Protein AF-A0A935S5S4-F1 (afdb_monomer_lite)

Radius of gyration: 23.97 Å; chains: 1; bounding box: 56×37×65 Å

pLDDT: mean 93.26, std 10.53, range [34.59, 98.69]

Secondary structure (DSSP, 8-state):
--S---HHHHHHHHHHHHHHHHHHTS--EEEE-HHHHTSTTHHHHHHHHHHHHHHTT-TTSTT-EEEE-SS----TTHHHHHHHHTTTTT-S------HHHHHHHHTSGGGG--BGGGTS---TT-TTTTSBHHHHHHHHHHTTSS--SS-SSS-HHHHHHHHHHTT----------

Foldseek 3Di:
DPPPDDPVVVVVVLVVQLVCLVVVVQLAEDEDEDVLPVDPVSVVVQCVRQVSSVVSVNPPDDNGYYHYDYDPPDDPPCPVVVCVVQVCVPDPDGADADPPVQCCVVVVVLVVFAFQLVPDVDDPPPPNRRDRPVVVVVVCCVVVNHPDPPPDPDDPVVVVVVCVVVVHDDPDVPDDD

Structure (mmCIF, N/CA/C/O backbone):
data_AF-A0A935S5S4-F1
#
_entry.id   AF-A0A935S5S4-F1
#
loop_
_atom_site.group_PDB
_atom_site.id
_atom_site.type_symbol
_atom_site.label_atom_id
_atom_site.label_alt_id
_atom_site.label_comp_id
_atom_site.label_asym_id
_atom_site.label_entity_id
_atom_site.label_seq_id
_atom_site.pdbx_PDB_ins_code
_atom_site.Cartn_x
_atom_site.Cartn_y
_atom_site.Cartn_z
_atom_site.occupancy
_atom_site.B_iso_or_equiv
_atom_site.auth_seq_id
_atom_site.auth_comp_id
_atom_site.auth_asym_id
_atom_site.auth_atom_id
_atom_site.pdbx_PDB_model_num
ATOM 1 N N . MET A 1 1 ? -24.288 -13.788 12.062 1.00 56.81 1 MET A N 1
ATOM 2 C CA . MET A 1 1 ? -23.332 -12.998 12.872 1.00 56.81 1 MET A CA 1
ATOM 3 C C . MET A 1 1 ? -21.941 -13.291 12.316 1.00 56.81 1 MET A C 1
ATOM 5 O O . MET A 1 1 ? -21.628 -14.465 12.207 1.00 56.81 1 MET A O 1
ATOM 9 N N . PHE A 1 2 ? -21.173 -12.294 11.858 1.00 88.06 2 PHE A N 1
ATOM 10 C CA . PHE A 1 2 ? -19.954 -12.537 11.056 1.00 88.06 2 PHE A CA 1
ATOM 11 C C . PHE A 1 2 ? -18.688 -12.831 11.880 1.00 88.06 2 PHE A C 1
ATOM 13 O O . PHE A 1 2 ? -17.836 -13.576 11.418 1.00 88.06 2 PHE A O 1
ATOM 20 N N . THR A 1 3 ? -18.558 -12.262 13.083 1.00 93.81 3 THR A N 1
ATOM 21 C CA . THR A 1 3 ? -17.325 -12.329 13.898 1.00 93.81 3 THR A CA 1
ATOM 22 C C . THR A 1 3 ? -17.408 -13.283 15.092 1.00 93.81 3 THR A C 1
ATOM 24 O O . THR A 1 3 ? -16.404 -13.512 15.753 1.00 93.81 3 THR A O 1
ATOM 27 N N . GLY A 1 4 ? -18.600 -13.792 15.422 1.00 96.00 4 GLY A N 1
ATOM 28 C CA . GLY A 1 4 ? -18.842 -14.595 16.629 1.00 96.00 4 GLY A CA 1
ATOM 29 C C . GLY A 1 4 ? -18.873 -13.808 17.951 1.00 96.00 4 GLY A C 1
ATOM 30 O O . GLY A 1 4 ? -19.185 -14.390 18.984 1.00 96.00 4 GLY A O 1
ATOM 31 N N . VAL A 1 5 ? -18.601 -12.496 17.940 1.00 96.56 5 VAL A N 1
ATOM 32 C CA . VAL A 1 5 ? -18.666 -11.641 19.139 1.00 96.56 5 VAL A CA 1
ATOM 33 C C . VAL A 1 5 ? -20.125 -11.357 19.511 1.00 96.56 5 VAL A C 1
ATOM 35 O O . VAL A 1 5 ? -20.917 -10.951 18.658 1.00 96.56 5 VAL A O 1
ATOM 38 N N . GLY A 1 6 ? -20.470 -11.538 20.789 1.00 97.31 6 GLY A N 1
ATOM 39 C CA . GLY A 1 6 ? -21.818 -11.312 21.311 1.00 97.31 6 GLY A CA 1
ATOM 40 C C . GLY A 1 6 ? -22.315 -9.878 21.095 1.00 97.31 6 GLY A C 1
ATOM 41 O O . GLY A 1 6 ? -21.562 -8.911 21.226 1.00 97.31 6 GLY A O 1
ATOM 42 N N . ARG A 1 7 ? -23.610 -9.735 20.782 1.00 96.94 7 ARG A N 1
ATOM 43 C CA . ARG A 1 7 ? -24.249 -8.434 20.509 1.00 96.94 7 ARG A CA 1
ATOM 44 C C . ARG A 1 7 ? -24.038 -7.435 21.647 1.00 96.94 7 ARG A C 1
ATOM 46 O O . ARG A 1 7 ? -23.718 -6.280 21.379 1.00 96.94 7 ARG A O 1
ATOM 53 N N . ASP A 1 8 ? -24.219 -7.879 22.886 1.00 97.94 8 ASP A N 1
ATOM 54 C CA . ASP A 1 8 ? -24.151 -7.001 24.054 1.00 97.94 8 ASP A CA 1
ATOM 55 C C . ASP A 1 8 ? -22.735 -6.456 24.257 1.00 97.94 8 ASP A C 1
ATOM 57 O O . ASP A 1 8 ? -22.576 -5.263 24.499 1.00 97.94 8 ASP A O 1
ATOM 61 N N . THR A 1 9 ? -21.708 -7.276 24.010 1.00 97.94 9 THR A N 1
ATOM 62 C CA . THR A 1 9 ? -20.299 -6.853 24.023 1.00 97.94 9 THR A CA 1
ATOM 63 C C . THR A 1 9 ? -20.020 -5.770 22.981 1.00 97.94 9 THR A C 1
ATOM 65 O O . THR A 1 9 ? -19.385 -4.764 23.290 1.00 97.94 9 THR A O 1
ATOM 68 N N . VAL A 1 10 ? -20.516 -5.936 21.748 1.00 96.75 10 VAL A N 1
ATOM 69 C CA . VAL A 1 10 ? -20.326 -4.936 20.681 1.00 96.75 10 VAL A CA 1
ATOM 70 C C . VAL A 1 10 ? -21.007 -3.614 21.040 1.00 96.75 10 VAL A C 1
ATOM 72 O O . VAL A 1 10 ? -20.418 -2.549 20.863 1.00 96.75 10 VAL A O 1
ATOM 75 N N . LEU A 1 11 ? -22.239 -3.670 21.556 1.00 97.94 11 LEU A N 1
ATOM 76 C CA . LEU A 1 11 ? -22.989 -2.476 21.952 1.00 97.94 11 LEU A CA 1
ATOM 77 C C . LEU A 1 11 ? -22.352 -1.759 23.142 1.00 97.94 11 LEU A C 1
ATOM 79 O O . LEU A 1 11 ? -22.315 -0.529 23.152 1.00 97.94 11 LEU A O 1
ATOM 83 N N . GLN A 1 12 ? -21.862 -2.511 24.126 1.00 98.50 12 GLN A N 1
ATOM 84 C CA . GLN A 1 12 ? -21.149 -1.959 25.269 1.00 98.50 12 GLN A CA 1
ATOM 85 C C . GLN A 1 12 ? -19.895 -1.210 24.808 1.00 98.50 12 GLN A C 1
ATOM 87 O O . GLN A 1 12 ? -19.785 -0.013 25.066 1.00 98.50 12 GLN A O 1
ATOM 92 N N . LEU A 1 13 ? -19.020 -1.870 24.040 1.00 98.00 13 LEU A N 1
ATOM 93 C CA . LEU A 1 13 ? -17.780 -1.265 23.548 1.00 98.00 13 LEU A CA 1
ATOM 94 C C . LEU A 1 13 ? -18.050 -0.003 22.717 1.00 98.00 13 LEU A C 1
ATOM 96 O O . LEU A 1 13 ? -17.368 1.004 22.881 1.00 98.00 13 LEU A O 1
ATOM 100 N N . ALA A 1 14 ? -19.057 -0.034 21.839 1.00 98.06 14 ALA A N 1
ATOM 101 C CA . ALA A 1 14 ? -19.408 1.119 21.013 1.00 98.06 14 ALA A CA 1
ATOM 102 C C . ALA A 1 14 ? -19.864 2.328 21.851 1.00 98.06 14 ALA A C 1
ATOM 104 O O . ALA A 1 14 ? -19.501 3.463 21.539 1.00 98.06 14 ALA A O 1
ATOM 105 N N . ARG A 1 15 ? -20.636 2.097 22.921 1.00 98.44 15 ARG A N 1
ATOM 106 C CA . ARG A 1 15 ? -21.084 3.158 23.837 1.00 98.44 15 ARG A CA 1
ATOM 107 C C . ARG A 1 15 ? -19.931 3.709 24.663 1.00 98.44 15 ARG A C 1
ATOM 109 O O . ARG A 1 15 ? -19.768 4.920 24.721 1.00 98.44 15 ARG A O 1
ATOM 116 N N . GLU A 1 16 ? -19.117 2.836 25.248 1.00 98.62 16 GLU A N 1
ATOM 117 C CA . GLU A 1 16 ? -17.948 3.231 26.041 1.00 98.62 16 GLU A CA 1
ATOM 118 C C . GLU A 1 16 ? -16.939 4.026 25.204 1.00 98.62 16 GLU A C 1
ATOM 120 O O . GLU A 1 16 ? -16.436 5.058 25.656 1.00 98.62 16 GLU A O 1
ATOM 125 N N . TRP A 1 17 ? -16.703 3.596 23.959 1.00 98.56 17 TRP A N 1
ATOM 126 C CA . TRP A 1 17 ? -15.903 4.340 22.989 1.00 98.56 17 TRP A CA 1
ATOM 127 C C . TRP A 1 17 ? -16.493 5.729 22.739 1.00 98.56 17 TRP A C 1
ATOM 129 O O . TRP A 1 17 ? -15.786 6.727 22.862 1.00 98.56 17 TRP A O 1
ATOM 139 N N . GLY A 1 18 ? -17.787 5.803 22.410 1.00 98.50 18 GLY A N 1
ATOM 140 C CA . GLY A 1 18 ? -18.478 7.064 22.138 1.00 98.50 18 GLY A CA 1
ATOM 141 C C . GLY A 1 18 ? -18.402 8.038 23.313 1.00 98.50 18 GLY A C 1
ATOM 142 O O . GLY A 1 18 ? -17.973 9.174 23.132 1.00 98.50 18 GLY A O 1
ATOM 143 N N . SER A 1 19 ? -18.728 7.577 24.524 1.00 98.62 19 SER A N 1
ATOM 144 C CA . SER A 1 19 ? -18.664 8.389 25.744 1.00 98.62 19 SER A CA 1
ATOM 145 C C . SER A 1 19 ? -17.243 8.844 26.066 1.00 98.62 19 SER A C 1
ATOM 147 O O . SER A 1 19 ? -17.032 10.003 26.417 1.00 98.62 19 SER A O 1
ATOM 149 N N . THR A 1 20 ? -16.247 7.966 25.915 1.00 98.69 20 THR A N 1
ATOM 150 C CA . THR A 1 20 ? -14.846 8.348 26.139 1.00 98.69 20 THR A CA 1
ATOM 151 C C . THR A 1 20 ? -14.413 9.403 25.132 1.00 98.69 20 THR A C 1
ATOM 153 O O . THR A 1 20 ? -13.841 10.421 25.522 1.00 98.69 20 THR A O 1
ATOM 156 N N . ALA A 1 21 ? -14.710 9.208 23.848 1.00 98.62 21 ALA A N 1
ATOM 157 C CA . ALA A 1 21 ? -14.357 10.167 22.813 1.00 98.62 21 ALA A CA 1
ATOM 158 C C . ALA A 1 21 ? -15.048 11.520 23.033 1.00 98.62 21 ALA A C 1
ATOM 160 O O . ALA A 1 21 ? -14.397 12.553 22.910 1.00 98.62 21 ALA A O 1
ATOM 161 N N . GLU A 1 22 ? -16.321 11.535 23.425 1.00 98.44 22 GLU A N 1
ATOM 162 C CA . GLU A 1 22 ? -17.057 12.761 23.745 1.00 98.44 22 GLU A CA 1
ATOM 163 C C . GLU A 1 22 ? -16.417 13.520 24.918 1.00 98.44 22 GLU A C 1
ATOM 165 O O . GLU A 1 22 ? -16.012 14.675 24.769 1.00 98.44 22 GLU A O 1
ATOM 170 N N . ILE A 1 23 ? -16.247 12.857 26.067 1.00 98.56 23 ILE A N 1
ATOM 171 C CA . ILE A 1 23 ? -15.739 13.481 27.301 1.00 98.56 23 ILE A CA 1
ATOM 172 C C . ILE A 1 23 ? -14.295 13.964 27.124 1.00 98.56 23 ILE A C 1
ATOM 174 O O . ILE A 1 23 ? -13.911 15.026 27.616 1.00 98.56 23 ILE A O 1
ATOM 178 N N . THR A 1 24 ? -13.477 13.190 26.411 1.00 98.56 24 THR A N 1
ATOM 179 C CA . THR A 1 24 ? -12.050 13.491 26.232 1.00 98.56 24 THR A CA 1
ATOM 180 C C . THR A 1 24 ? -11.751 14.357 25.012 1.00 98.56 24 THR A C 1
ATOM 182 O O . THR A 1 24 ? -10.594 14.742 24.824 1.00 98.56 24 THR A O 1
ATOM 185 N N . LYS A 1 25 ? -12.769 14.688 24.206 1.00 98.38 25 LYS A N 1
ATOM 186 C CA . LYS A 1 25 ? -12.637 15.382 22.916 1.00 98.38 25 LYS A CA 1
ATOM 187 C C . LYS A 1 25 ? -11.746 14.620 21.924 1.00 98.38 25 LYS A C 1
ATOM 189 O O . LYS A 1 25 ? -10.844 15.194 21.322 1.00 98.38 25 LYS A O 1
ATOM 194 N N . GLY A 1 26 ? -11.994 13.321 21.781 1.00 98.25 26 GLY A N 1
ATOM 195 C CA . GLY A 1 26 ? -11.407 12.471 20.746 1.00 98.25 26 GLY A CA 1
ATOM 196 C C . GLY A 1 26 ? -10.241 11.586 21.193 1.00 98.25 26 GLY A C 1
ATOM 197 O O . GLY A 1 26 ? -9.575 11.007 20.340 1.00 98.25 26 GLY A O 1
ATOM 198 N N . LYS A 1 27 ? -9.974 11.408 22.492 1.00 98.44 27 LYS A N 1
ATOM 199 C CA . LYS A 1 27 ? -8.844 10.583 22.976 1.00 98.44 27 LYS A CA 1
ATOM 200 C C . LYS A 1 27 ? -9.173 9.089 23.031 1.00 98.44 27 LYS A C 1
ATOM 202 O O . LYS A 1 27 ? -8.998 8.431 24.053 1.00 98.44 27 LYS A O 1
ATOM 207 N N . CYS A 1 28 ? -9.656 8.559 21.913 1.00 98.44 28 CYS A N 1
ATOM 208 C CA . CYS A 1 28 ? -9.773 7.125 21.680 1.00 98.44 28 CYS A CA 1
ATOM 209 C C . CYS A 1 28 ? -8.866 6.740 20.519 1.00 98.44 28 CYS A C 1
ATOM 211 O O . CYS A 1 28 ? -8.856 7.398 19.475 1.00 98.44 28 CYS A O 1
ATOM 213 N N . MET A 1 29 ? -8.113 5.660 20.688 1.00 98.31 29 MET A N 1
ATOM 214 C CA . MET A 1 29 ? -7.166 5.201 19.686 1.00 98.31 29 MET A CA 1
ATOM 215 C C . MET A 1 29 ? -7.300 3.715 19.404 1.00 98.31 29 MET A C 1
ATOM 217 O O . MET A 1 29 ? -7.708 2.932 20.259 1.00 98.31 29 MET A O 1
ATOM 221 N N . VAL A 1 30 ? -6.915 3.339 18.189 1.00 98.19 30 VAL A N 1
ATOM 222 C CA . VAL A 1 30 ? -6.704 1.944 17.805 1.00 98.19 30 VAL A CA 1
ATOM 223 C C . VAL A 1 30 ? -5.223 1.758 17.524 1.00 98.19 30 VAL A C 1
ATOM 225 O O . VAL A 1 30 ? -4.666 2.453 16.678 1.00 98.19 30 VAL A O 1
ATOM 228 N N . ILE A 1 31 ? -4.604 0.809 18.221 1.00 97.94 31 ILE A N 1
ATOM 229 C CA . ILE A 1 31 ? -3.256 0.323 17.927 1.00 97.94 31 ILE A CA 1
ATOM 230 C C . ILE A 1 31 ? -3.409 -0.935 17.073 1.00 97.94 31 ILE A C 1
ATOM 232 O O . ILE A 1 31 ? -4.092 -1.877 17.473 1.00 97.94 31 ILE A O 1
ATOM 236 N N . VAL A 1 32 ? -2.814 -0.945 15.881 1.00 97.50 32 VAL A N 1
ATOM 237 C CA . VAL A 1 32 ? -3.011 -2.011 14.887 1.00 97.50 32 VAL A CA 1
ATOM 238 C C . VAL A 1 32 ? -1.695 -2.403 14.221 1.00 97.50 32 VAL A C 1
ATOM 240 O O . VAL A 1 32 ? -0.803 -1.573 14.077 1.00 97.50 32 VAL A O 1
ATOM 243 N N . GLY A 1 33 ? -1.584 -3.652 13.763 1.00 97.56 33 GLY A N 1
ATOM 244 C CA . GLY A 1 33 ? -0.397 -4.135 13.055 1.00 97.56 33 GLY A CA 1
ATOM 245 C C . GLY A 1 33 ? -0.677 -5.227 12.022 1.00 97.56 33 GLY A C 1
ATOM 246 O O . GLY A 1 33 ? -1.770 -5.303 11.447 1.00 97.56 33 GLY A O 1
ATOM 247 N N . ALA A 1 34 ? 0.329 -6.083 11.807 1.00 97.44 34 ALA A N 1
ATOM 248 C CA . ALA A 1 34 ? 0.376 -7.113 10.762 1.00 97.44 34 ALA A CA 1
ATOM 249 C C . ALA A 1 34 ? -0.844 -8.046 10.731 1.00 97.44 34 ALA A C 1
ATOM 251 O O . ALA A 1 34 ? -1.348 -8.372 9.658 1.00 97.44 34 ALA A O 1
ATOM 252 N N . ALA A 1 35 ? -1.371 -8.408 11.905 1.00 96.25 35 ALA A N 1
ATOM 253 C CA . ALA A 1 35 ? -2.530 -9.292 12.030 1.00 96.25 35 ALA A CA 1
ATOM 254 C C . ALA A 1 35 ? -3.789 -8.760 11.323 1.00 96.25 35 ALA A C 1
ATOM 256 O O . ALA A 1 35 ? -4.663 -9.549 10.973 1.00 96.25 35 ALA A O 1
ATOM 257 N N . ILE A 1 36 ? -3.872 -7.445 11.087 1.00 96.75 36 ILE A N 1
ATOM 258 C CA . ILE A 1 36 ? -4.934 -6.828 10.289 1.00 96.75 36 ILE A CA 1
ATOM 259 C C . ILE A 1 36 ? -4.447 -6.505 8.871 1.00 96.75 36 ILE A C 1
ATOM 261 O O . ILE A 1 36 ? -5.177 -6.782 7.922 1.00 96.75 36 ILE A O 1
ATOM 265 N N . CYS A 1 37 ? -3.241 -5.946 8.675 1.00 95.94 37 CYS A N 1
ATOM 266 C CA . CYS A 1 37 ? -2.818 -5.522 7.326 1.00 95.94 37 CYS A CA 1
ATOM 267 C C . CYS A 1 37 ? -2.441 -6.656 6.368 1.00 95.94 37 CYS A C 1
ATOM 269 O O . CYS A 1 37 ? -2.482 -6.437 5.163 1.00 95.94 37 CYS A O 1
ATOM 271 N N . HIS A 1 38 ? -2.122 -7.857 6.855 1.00 97.88 38 HIS A N 1
ATOM 272 C CA . HIS A 1 38 ? -1.697 -8.970 5.992 1.00 97.88 38 HIS A CA 1
ATOM 273 C C . HIS A 1 38 ? -2.855 -9.807 5.425 1.00 97.88 38 HIS A C 1
ATOM 275 O O . HIS A 1 38 ? -2.625 -10.821 4.772 1.00 97.88 38 HIS A O 1
ATOM 281 N N . TRP A 1 39 ? -4.103 -9.387 5.631 1.00 97.00 39 TRP A N 1
ATOM 282 C CA . TRP A 1 39 ? -5.257 -9.992 4.968 1.00 97.00 39 TRP A CA 1
ATOM 283 C C . TRP A 1 39 ? -5.547 -9.319 3.625 1.00 97.00 39 TRP A C 1
ATOM 285 O O . TRP A 1 39 ? -5.388 -8.105 3.481 1.00 97.00 39 TRP A O 1
ATOM 295 N N . PHE A 1 40 ? -6.076 -10.085 2.666 1.00 94.88 40 PHE A N 1
ATOM 296 C CA . PHE A 1 40 ? -6.447 -9.571 1.340 1.00 94.88 40 PHE A CA 1
ATOM 297 C C . PHE A 1 40 ? -7.397 -8.361 1.427 1.00 94.88 40 PHE A C 1
ATOM 299 O O . PHE A 1 40 ? -7.174 -7.335 0.791 1.00 94.88 40 PHE A O 1
ATOM 306 N N . HIS A 1 41 ? -8.404 -8.431 2.302 1.00 95.88 41 HIS A N 1
ATOM 307 C CA . HIS A 1 41 ? -9.347 -7.337 2.558 1.00 95.88 41 HIS A CA 1
ATOM 308 C C . HIS A 1 41 ? -8.972 -6.465 3.765 1.00 95.88 41 HIS A C 1
ATOM 310 O O . HIS A 1 41 ? -9.847 -5.951 4.471 1.00 95.88 41 HIS A O 1
ATOM 316 N N . ASN A 1 42 ? -7.675 -6.274 4.028 1.00 97.06 42 ASN A N 1
ATOM 317 C CA . ASN A 1 42 ? -7.236 -5.392 5.108 1.00 97.06 42 ASN A CA 1
ATOM 318 C C . ASN A 1 42 ? -7.791 -3.972 4.974 1.00 97.06 42 ASN A C 1
ATOM 320 O O . ASN A 1 42 ? -8.151 -3.360 5.974 1.00 97.06 42 ASN A O 1
ATOM 324 N N . ASN A 1 43 ? -7.954 -3.481 3.746 1.00 96.25 43 ASN A N 1
ATOM 325 C CA . ASN A 1 43 ? -8.545 -2.180 3.465 1.00 96.25 43 ASN A CA 1
ATOM 326 C C . ASN A 1 43 ? -9.909 -1.989 4.156 1.00 96.25 43 ASN A C 1
ATOM 328 O O . ASN A 1 43 ? -10.175 -0.913 4.685 1.00 96.25 43 ASN A O 1
ATOM 332 N N . LEU A 1 44 ? -10.765 -3.016 4.197 1.00 95.81 44 LEU A N 1
ATOM 333 C CA . LEU A 1 44 ? -12.065 -2.948 4.872 1.00 95.81 44 LEU A CA 1
ATOM 334 C C . LEU A 1 44 ? -11.915 -2.895 6.397 1.00 95.81 44 LEU A C 1
ATOM 336 O O . LEU A 1 44 ? -12.628 -2.140 7.056 1.00 95.81 44 LEU A O 1
ATOM 340 N N . MET A 1 45 ? -10.966 -3.651 6.952 1.00 96.62 45 MET A N 1
ATOM 341 C CA . MET A 1 45 ? -10.703 -3.685 8.394 1.00 96.62 45 MET A CA 1
ATOM 342 C C . MET A 1 45 ? -10.044 -2.397 8.904 1.00 96.62 45 MET A C 1
ATOM 344 O O . MET A 1 45 ? -10.413 -1.899 9.960 1.00 96.62 45 MET A O 1
ATOM 348 N N . TYR A 1 46 ? -9.117 -1.804 8.147 1.00 97.88 46 TYR A N 1
ATOM 349 C CA . TYR A 1 46 ? -8.573 -0.481 8.475 1.00 97.88 46 TYR A CA 1
ATOM 350 C C . TYR A 1 46 ? -9.668 0.581 8.415 1.00 97.88 46 TYR A C 1
ATOM 352 O O . TYR A 1 46 ? -9.800 1.398 9.328 1.00 97.88 46 TYR A O 1
ATOM 360 N N . ARG A 1 47 ? -10.493 0.548 7.360 1.00 97.69 47 ARG A N 1
ATOM 361 C CA . ARG A 1 47 ? -11.588 1.505 7.193 1.00 97.69 47 ARG A CA 1
ATOM 362 C C . ARG A 1 47 ? -12.612 1.415 8.314 1.00 97.69 47 ARG A C 1
ATOM 364 O O . ARG A 1 47 ? -13.091 2.464 8.714 1.00 97.69 47 ARG A O 1
ATOM 371 N N . SER A 1 48 ? -12.940 0.240 8.850 1.00 96.38 48 SER A N 1
ATOM 372 C CA . SER A 1 48 ? -13.916 0.157 9.948 1.00 96.38 48 SER A CA 1
ATOM 373 C C . SER A 1 48 ? -13.459 0.944 11.184 1.00 96.38 48 SER A C 1
ATOM 375 O O . SER A 1 48 ? -14.224 1.755 11.7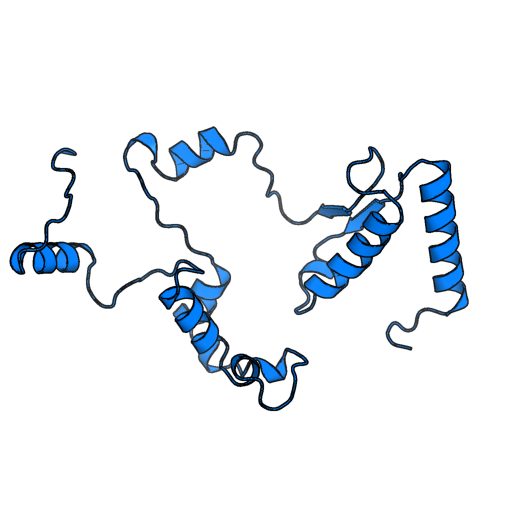02 1.00 96.38 48 SER A O 1
ATOM 377 N N . ALA A 1 49 ? -12.197 0.793 11.595 1.00 96.38 49 ALA A N 1
ATOM 378 C CA . ALA A 1 49 ? -11.618 1.544 12.708 1.00 96.38 49 ALA A CA 1
ATOM 379 C C . ALA A 1 49 ? -11.503 3.047 12.401 1.00 96.38 49 ALA A C 1
ATOM 381 O O . ALA A 1 49 ? -11.895 3.877 13.223 1.00 96.38 49 ALA A O 1
ATOM 382 N N . ILE A 1 50 ? -11.015 3.400 11.205 1.00 97.75 50 ILE A N 1
ATOM 383 C CA . ILE A 1 50 ? -10.869 4.799 10.774 1.00 97.75 50 ILE A CA 1
ATOM 384 C C . ILE A 1 50 ? -12.233 5.499 10.722 1.00 97.75 50 ILE A C 1
ATOM 386 O O . ILE A 1 50 ? -12.346 6.634 11.173 1.00 97.75 50 ILE A O 1
ATOM 390 N N . MET A 1 51 ? -13.281 4.833 10.226 1.00 98.12 51 MET A N 1
ATOM 391 C CA . MET A 1 51 ? -14.637 5.387 10.179 1.00 98.12 51 MET A CA 1
ATOM 392 C C . MET A 1 51 ? -15.155 5.726 11.577 1.00 98.12 51 MET A C 1
ATOM 394 O O . MET A 1 51 ? -15.645 6.834 11.779 1.00 98.12 51 MET A O 1
ATOM 398 N N . THR A 1 52 ? -14.998 4.823 12.549 1.00 97.69 52 THR A N 1
ATOM 399 C CA . THR A 1 52 ? -15.361 5.097 13.948 1.00 97.69 52 THR A CA 1
ATOM 400 C C . THR A 1 52 ? -14.615 6.319 14.479 1.00 97.69 52 THR A C 1
ATOM 402 O O . THR A 1 52 ? -15.235 7.224 15.024 1.00 97.69 52 THR A O 1
ATOM 405 N N . GLN A 1 53 ? -13.303 6.396 14.251 1.00 98.00 53 GLN A N 1
ATOM 406 C CA . GLN A 1 53 ? -12.476 7.517 14.709 1.00 98.00 53 GLN A CA 1
ATOM 407 C C . GLN A 1 53 ? -12.847 8.848 14.047 1.00 98.00 53 GLN A C 1
ATOM 409 O O . GLN A 1 53 ? -12.793 9.882 14.706 1.00 98.00 53 GLN A O 1
ATOM 414 N N . MET A 1 54 ? -13.229 8.847 12.766 1.00 98.06 54 MET A N 1
ATOM 415 C CA . MET A 1 54 ? -13.736 10.049 12.096 1.00 98.06 54 MET A CA 1
ATOM 416 C C . MET A 1 54 ? -15.070 10.500 12.696 1.00 98.06 54 MET A C 1
ATOM 418 O O . MET A 1 54 ? -15.239 11.688 12.952 1.00 98.06 54 MET A O 1
ATOM 422 N N . LEU A 1 55 ? -15.992 9.566 12.958 1.00 97.88 55 LEU A N 1
ATOM 423 C CA . LEU A 1 55 ? -17.289 9.866 13.576 1.00 97.88 55 LEU A CA 1
ATOM 424 C C . LEU A 1 55 ? -17.142 10.420 14.996 1.00 97.88 55 LEU A C 1
ATOM 426 O O . LEU A 1 55 ? -17.940 11.254 15.410 1.00 97.88 55 LEU A O 1
ATOM 430 N N . THR A 1 56 ? -16.122 9.975 15.730 1.00 98.38 56 THR A N 1
ATOM 431 C CA . THR A 1 56 ? -15.884 10.386 17.118 1.00 98.38 56 THR A CA 1
ATOM 432 C C . THR A 1 56 ? -14.778 11.433 17.275 1.00 98.38 56 THR A C 1
ATOM 434 O O . THR A 1 56 ? -14.323 11.676 18.390 1.00 98.38 56 THR A O 1
ATOM 437 N N . GLY A 1 57 ? -14.328 12.055 16.179 1.00 98.25 57 GLY A N 1
ATOM 438 C CA . GLY A 1 57 ? -13.366 13.163 16.210 1.00 98.25 57 GLY A CA 1
ATOM 439 C C . GLY A 1 57 ? -11.988 12.804 16.778 1.00 98.25 57 GLY A C 1
ATOM 440 O O . GLY A 1 57 ? -11.342 13.648 17.388 1.00 98.25 57 GLY A O 1
ATOM 441 N N . CYS A 1 58 ? -11.536 11.558 16.618 1.00 98.56 58 CYS A N 1
ATOM 442 C CA . CYS A 1 58 ? -10.301 11.074 17.238 1.00 98.56 58 CYS A CA 1
ATOM 443 C C . CYS A 1 58 ? -9.030 11.337 16.420 1.00 98.56 58 CYS A C 1
ATOM 445 O O . CYS A 1 58 ? -7.933 11.404 16.975 1.00 98.56 58 CYS A O 1
ATOM 447 N N . ASN A 1 59 ? -9.150 11.454 15.097 1.00 97.81 59 ASN A N 1
ATOM 448 C CA . ASN A 1 59 ? -7.997 11.633 14.215 1.00 97.81 59 ASN A CA 1
ATOM 449 C C . ASN A 1 59 ? -7.364 13.018 14.406 1.00 97.81 59 ASN A C 1
ATOM 451 O O . ASN A 1 59 ? -8.048 14.032 14.313 1.00 97.81 59 ASN A O 1
ATOM 455 N N . GLY A 1 60 ? -6.047 13.055 14.634 1.00 96.56 60 GLY A N 1
ATOM 456 C CA . GLY A 1 60 ? -5.296 14.298 14.852 1.00 96.56 60 GLY A CA 1
ATOM 457 C C . GLY A 1 60 ? -5.294 14.806 16.300 1.00 96.56 60 GLY A C 1
ATOM 458 O O . GLY A 1 60 ? -4.684 15.836 16.576 1.00 96.56 60 GLY A O 1
ATOM 459 N N . VAL A 1 61 ? -5.927 14.088 17.234 1.00 98.00 61 VAL A N 1
ATOM 460 C CA . VAL A 1 61 ? -5.943 14.431 18.663 1.00 98.00 61 VAL A CA 1
ATOM 461 C C . VAL A 1 61 ? -4.821 13.694 19.395 1.00 98.00 61 VAL A C 1
ATOM 463 O O . VAL A 1 61 ? -4.627 12.494 19.210 1.00 98.00 61 VAL A O 1
ATOM 466 N N . ASN A 1 62 ? -4.086 14.383 20.273 1.00 98.19 62 ASN A N 1
ATOM 467 C CA . ASN A 1 62 ? -3.119 13.721 21.152 1.00 98.19 62 ASN A CA 1
ATOM 468 C C . ASN A 1 62 ? -3.845 12.740 22.095 1.00 98.19 62 ASN A C 1
ATOM 470 O O . ASN A 1 62 ? -4.731 13.142 22.852 1.00 98.19 62 ASN A O 1
ATOM 474 N N . GLY A 1 63 ? -3.473 11.458 22.028 1.00 97.25 63 GLY A N 1
ATOM 475 C CA . GLY A 1 63 ? -4.178 10.365 22.705 1.00 97.25 63 GLY A CA 1
ATOM 476 C C . GLY A 1 63 ? -5.301 9.724 21.877 1.00 97.25 63 GLY A C 1
ATOM 477 O O . GLY A 1 63 ? -5.993 8.850 22.391 1.00 97.25 63 GLY A O 1
ATOM 478 N N . GLY A 1 64 ? -5.489 10.129 20.616 1.00 97.81 64 GLY A N 1
ATOM 479 C CA . GLY A 1 64 ? -6.502 9.593 19.707 1.00 97.81 64 GLY A CA 1
ATOM 480 C C . GLY A 1 64 ? -5.946 9.062 18.380 1.00 97.81 64 GLY A C 1
ATOM 481 O O . GLY A 1 64 ? -4.766 9.214 18.064 1.00 97.81 64 GLY A O 1
ATOM 482 N N . GLY A 1 65 ? -6.819 8.426 17.597 1.00 97.88 65 GLY A N 1
ATOM 483 C CA . GLY A 1 65 ? -6.590 8.112 16.182 1.00 97.88 65 GLY A CA 1
ATOM 484 C C . GLY A 1 65 ? -6.056 6.708 15.878 1.00 97.88 65 GLY A C 1
ATOM 485 O O . GLY A 1 65 ? -6.024 5.812 16.730 1.00 97.88 65 GLY A O 1
ATOM 486 N N . MET A 1 66 ? -5.671 6.515 14.616 1.00 97.56 66 MET A N 1
ATOM 487 C CA . MET A 1 66 ? -5.209 5.238 14.075 1.00 97.56 66 MET A CA 1
ATOM 488 C C . MET A 1 66 ? -3.693 5.140 14.197 1.00 97.56 66 MET A C 1
ATOM 490 O O . MET A 1 66 ? -2.959 5.845 13.508 1.00 97.56 66 MET A O 1
ATOM 494 N N . ASN A 1 67 ? -3.223 4.240 15.051 1.00 97.19 67 ASN A N 1
ATOM 495 C CA . ASN A 1 67 ? -1.811 4.075 15.359 1.00 97.19 67 ASN A CA 1
ATOM 496 C C . ASN A 1 67 ? -1.341 2.734 14.789 1.00 97.19 67 ASN A C 1
ATOM 498 O O . ASN A 1 67 ? -1.489 1.674 15.398 1.00 97.19 67 ASN A O 1
ATOM 502 N N . HIS A 1 68 ? -0.855 2.792 13.553 1.00 97.69 68 HIS A N 1
ATOM 503 C CA . HIS A 1 68 ? -0.415 1.639 12.779 1.00 97.69 68 HIS A CA 1
ATOM 504 C C . HIS A 1 68 ? 1.072 1.354 13.009 1.00 97.69 68 HIS A C 1
ATOM 506 O O . HIS A 1 68 ? 1.909 2.222 12.769 1.00 97.69 68 HIS A O 1
ATOM 512 N N . TYR A 1 69 ? 1.393 0.128 13.428 1.00 98.00 69 TYR A N 1
ATOM 513 C CA . TYR A 1 69 ? 2.758 -0.327 13.682 1.00 98.00 69 TYR A CA 1
ATOM 514 C C . TYR A 1 69 ? 3.043 -1.636 12.939 1.00 98.00 69 TYR A C 1
ATOM 516 O O . TYR A 1 69 ? 2.401 -2.662 13.175 1.00 98.00 69 TYR A O 1
ATOM 524 N N . VAL A 1 70 ? 4.023 -1.593 12.035 1.00 97.31 70 VAL A N 1
ATOM 525 C CA . VAL A 1 70 ? 4.501 -2.736 11.240 1.00 97.31 70 VAL A CA 1
ATOM 526 C C . VAL A 1 70 ? 6.032 -2.735 11.208 1.00 97.31 70 VAL A C 1
ATOM 528 O O . VAL A 1 70 ? 6.656 -2.937 12.244 1.00 97.31 70 VAL A O 1
ATOM 531 N N . GLY A 1 71 ? 6.652 -2.512 10.049 1.00 96.88 71 GLY A N 1
ATOM 532 C CA . GLY A 1 71 ? 8.085 -2.281 9.925 1.00 96.88 71 GLY A CA 1
ATOM 533 C C . GLY A 1 71 ? 8.500 -0.849 10.271 1.00 96.88 71 GLY A C 1
ATOM 534 O O . GLY A 1 71 ? 7.681 0.034 10.526 1.00 96.88 71 GLY A O 1
ATOM 535 N N . GLN A 1 72 ? 9.809 -0.622 10.234 1.00 98.00 72 GLN A N 1
ATOM 536 C CA . GLN A 1 72 ? 10.442 0.662 10.522 1.00 98.00 72 GLN A CA 1
ATOM 537 C C . GLN A 1 72 ? 10.447 1.563 9.274 1.00 98.00 72 GLN A C 1
ATOM 539 O O . GLN A 1 72 ? 11.485 1.785 8.660 1.00 98.00 72 GLN A O 1
ATOM 544 N N . GLU A 1 73 ? 9.268 2.041 8.865 1.00 97.00 73 GLU A N 1
ATOM 545 C CA . GLU A 1 73 ? 9.115 2.839 7.633 1.00 97.00 73 GLU A CA 1
ATOM 546 C C . GLU A 1 73 ? 9.527 4.308 7.799 1.00 97.00 73 GLU A C 1
ATOM 548 O O . GLU A 1 73 ? 10.072 4.908 6.872 1.00 97.00 73 GLU A O 1
ATOM 553 N N . LYS A 1 74 ? 9.321 4.873 8.997 1.00 97.81 74 LYS A N 1
ATOM 554 C CA . LYS A 1 74 ? 9.484 6.307 9.240 1.00 97.81 74 LYS A CA 1
ATOM 555 C C . LYS A 1 74 ? 10.954 6.719 9.264 1.00 97.81 74 LYS A C 1
ATOM 557 O O . LYS A 1 74 ? 11.586 6.802 10.320 1.00 97.81 74 LYS A O 1
ATOM 562 N N . LEU A 1 75 ? 11.481 7.052 8.094 1.00 97.75 75 LEU A N 1
ATOM 563 C CA . LEU A 1 75 ? 12.766 7.716 7.940 1.00 97.75 75 LEU A CA 1
ATOM 564 C C . LEU A 1 75 ? 12.601 9.225 8.171 1.00 97.75 75 LEU A C 1
ATOM 566 O O . LEU A 1 75 ? 12.122 9.944 7.300 1.00 97.75 75 LEU A O 1
ATOM 570 N N . ALA A 1 76 ? 12.996 9.717 9.348 1.00 97.81 76 ALA A N 1
ATOM 571 C CA . ALA A 1 76 ? 12.808 11.125 9.712 1.00 97.81 76 ALA A CA 1
ATOM 572 C C . ALA A 1 76 ? 13.428 12.134 8.710 1.00 97.81 76 ALA A C 1
ATOM 574 O O . ALA A 1 76 ? 12.732 13.082 8.347 1.00 97.81 76 ALA A O 1
ATOM 575 N N . PRO A 1 77 ? 14.665 11.950 8.201 1.00 97.56 77 PRO A N 1
ATOM 576 C CA . PRO A 1 77 ? 15.254 12.840 7.198 1.00 97.56 77 PRO A CA 1
ATOM 577 C C . PRO A 1 77 ? 14.986 12.360 5.756 1.00 97.56 77 PRO A C 1
ATOM 579 O O . PRO A 1 77 ? 15.914 12.242 4.957 1.00 97.56 77 PRO A O 1
ATOM 582 N N . VAL A 1 78 ? 13.730 12.040 5.414 1.00 97.31 78 VAL A N 1
ATOM 583 C CA . VAL A 1 78 ? 13.394 11.434 4.107 1.00 97.31 78 VAL A CA 1
ATOM 584 C C . VAL A 1 78 ? 13.804 12.298 2.913 1.00 97.31 78 VAL A C 1
ATOM 586 O O . VAL A 1 78 ? 14.221 11.750 1.902 1.00 97.31 78 VAL A O 1
ATOM 589 N N . ASP A 1 79 ? 13.735 13.625 3.022 1.00 95.25 79 ASP A N 1
ATOM 590 C CA . ASP A 1 79 ? 13.983 14.540 1.899 1.00 95.25 79 ASP A CA 1
ATOM 591 C C . ASP A 1 79 ? 15.460 14.552 1.457 1.00 95.25 79 ASP A C 1
ATOM 593 O O . ASP A 1 79 ? 15.794 14.285 0.296 1.00 95.25 79 ASP A O 1
ATOM 597 N N . SER A 1 80 ? 16.374 14.751 2.411 1.00 96.88 80 SER A N 1
ATOM 598 C CA . SER A 1 80 ? 17.816 14.720 2.147 1.00 96.88 80 SER A CA 1
ATOM 599 C C . SER A 1 80 ? 18.289 13.320 1.765 1.00 96.88 80 SER A C 1
ATOM 601 O O . SER A 1 80 ? 19.046 13.157 0.806 1.00 96.88 80 SER A O 1
ATOM 603 N N . TRP A 1 81 ? 17.797 12.291 2.458 1.00 97.44 81 TRP A N 1
ATOM 604 C CA . TRP A 1 81 ? 18.117 10.909 2.122 1.00 97.44 81 TRP A CA 1
ATOM 605 C C . TRP A 1 81 ? 17.631 10.529 0.722 1.00 97.44 81 TRP A C 1
ATOM 607 O O . TRP A 1 81 ? 18.384 9.912 -0.029 1.00 97.44 81 TRP A O 1
ATOM 617 N N . ALA A 1 82 ? 16.405 10.904 0.341 1.00 95.50 82 ALA A N 1
ATOM 618 C CA . ALA A 1 82 ? 15.844 10.545 -0.958 1.00 95.50 82 ALA A CA 1
ATOM 619 C C . ALA A 1 82 ? 16.639 11.179 -2.099 1.00 95.50 82 ALA A C 1
ATOM 621 O O . ALA A 1 82 ? 16.811 10.539 -3.138 1.00 95.50 82 ALA A O 1
ATOM 622 N N . THR A 1 83 ? 17.155 12.395 -1.902 1.00 95.19 83 THR A N 1
ATOM 623 C CA . THR A 1 83 ? 18.020 13.067 -2.879 1.00 95.19 83 THR A CA 1
ATOM 624 C C . THR A 1 83 ? 19.268 12.236 -3.169 1.00 95.19 83 THR A C 1
ATOM 626 O O . THR A 1 83 ? 19.501 11.885 -4.325 1.00 95.19 83 THR A O 1
ATOM 629 N N . LEU A 1 84 ? 19.992 11.831 -2.121 1.00 95.88 84 LEU A N 1
ATOM 630 C CA . LEU A 1 84 ? 21.206 11.017 -2.239 1.00 95.88 84 LEU A CA 1
ATOM 631 C C . LEU A 1 84 ? 20.912 9.604 -2.760 1.00 95.88 84 LEU A C 1
ATOM 633 O O . LEU A 1 84 ? 21.555 9.140 -3.696 1.00 95.88 84 LEU A O 1
ATOM 637 N N . MET A 1 85 ? 19.909 8.923 -2.192 1.00 96.31 85 MET A N 1
ATOM 638 C CA . MET A 1 85 ? 19.540 7.550 -2.563 1.00 96.31 85 MET A CA 1
ATOM 639 C C . MET A 1 85 ? 19.196 7.433 -4.049 1.00 96.31 85 MET A C 1
ATOM 641 O O . MET A 1 85 ? 19.510 6.426 -4.680 1.00 96.31 85 MET A O 1
ATOM 645 N N . SER A 1 86 ? 18.552 8.461 -4.609 1.00 96.00 86 SER A N 1
ATOM 646 C CA . SER A 1 86 ? 18.097 8.456 -5.999 1.00 96.00 86 SER A CA 1
ATOM 647 C C . SER A 1 86 ? 18.977 9.238 -6.976 1.00 96.00 86 SER A C 1
ATOM 649 O O . SER A 1 86 ? 18.587 9.381 -8.140 1.00 96.00 86 SER A O 1
ATOM 651 N N . ALA A 1 87 ? 20.148 9.702 -6.521 1.00 96.44 87 ALA A N 1
ATOM 652 C CA . ALA A 1 87 ? 21.088 10.526 -7.282 1.00 96.44 87 ALA A CA 1
ATOM 653 C C . ALA A 1 87 ? 20.426 11.758 -7.928 1.00 96.44 87 ALA A C 1
ATOM 655 O O . ALA A 1 87 ? 20.740 12.137 -9.059 1.00 96.44 87 ALA A O 1
ATOM 656 N N . LYS A 1 88 ? 19.452 12.368 -7.239 1.00 94.62 88 LYS A N 1
ATOM 657 C CA . LYS A 1 88 ? 18.697 13.519 -7.766 1.00 94.62 88 LYS A CA 1
ATOM 658 C C . LYS A 1 88 ? 19.535 14.788 -7.900 1.00 94.62 88 LYS A C 1
ATOM 660 O O . LYS A 1 88 ? 19.159 15.708 -8.618 1.00 94.62 88 LYS A O 1
ATOM 665 N N . ASP A 1 89 ? 20.664 14.818 -7.212 1.00 94.00 89 ASP A N 1
ATOM 666 C CA . ASP A 1 89 ? 21.724 15.806 -7.348 1.00 94.00 89 ASP A CA 1
ATOM 667 C C . ASP A 1 89 ? 22.470 15.707 -8.694 1.00 94.00 89 ASP A C 1
ATOM 669 O O . ASP A 1 89 ? 23.023 16.706 -9.145 1.00 94.00 89 ASP A O 1
ATOM 673 N N . TRP A 1 90 ? 22.415 14.558 -9.381 1.00 94.88 90 TRP A N 1
ATOM 674 C CA . TRP A 1 90 ? 23.039 14.340 -10.697 1.00 94.88 90 TRP A CA 1
ATOM 675 C C . TRP A 1 90 ? 22.031 14.236 -11.848 1.00 94.88 90 TRP A C 1
ATOM 677 O O . TRP A 1 90 ? 22.296 14.685 -12.965 1.00 94.88 90 TRP A O 1
ATOM 687 N N . GLN A 1 91 ? 20.860 13.644 -11.603 1.00 91.00 91 GLN A N 1
ATOM 688 C CA . GLN A 1 91 ? 19.847 13.360 -12.626 1.00 91.00 91 GLN A CA 1
ATOM 689 C C . GLN A 1 91 ? 18.434 13.724 -12.155 1.00 91.00 91 GLN A C 1
ATOM 691 O O . GLN A 1 91 ? 18.119 13.664 -10.978 1.00 91.00 91 GLN A O 1
ATOM 696 N N . GLY A 1 92 ? 17.541 14.088 -13.079 1.00 87.12 92 GLY A N 1
ATOM 697 C CA . GLY A 1 92 ? 16.208 14.582 -12.706 1.00 87.12 92 GLY A CA 1
ATOM 698 C C . GLY A 1 92 ? 15.251 13.503 -12.183 1.00 87.12 92 GLY A C 1
ATOM 699 O O . GLY A 1 92 ? 14.699 13.623 -11.091 1.00 87.12 92 GLY A O 1
ATOM 700 N N . ALA A 1 93 ? 15.018 12.457 -12.978 1.00 88.50 93 ALA A N 1
ATOM 701 C CA . ALA A 1 93 ? 14.058 11.401 -12.660 1.00 88.50 93 ALA A CA 1
ATOM 702 C C . ALA A 1 93 ? 14.773 10.083 -12.352 1.00 88.50 93 ALA A C 1
ATOM 704 O O . ALA A 1 93 ? 15.727 9.707 -13.030 1.00 88.50 93 ALA A O 1
ATOM 705 N N . ASN A 1 94 ? 14.266 9.355 -11.361 1.00 91.25 94 ASN A N 1
ATOM 706 C CA . ASN A 1 94 ? 14.742 8.037 -10.964 1.00 91.25 94 ASN A CA 1
ATOM 707 C C . ASN A 1 94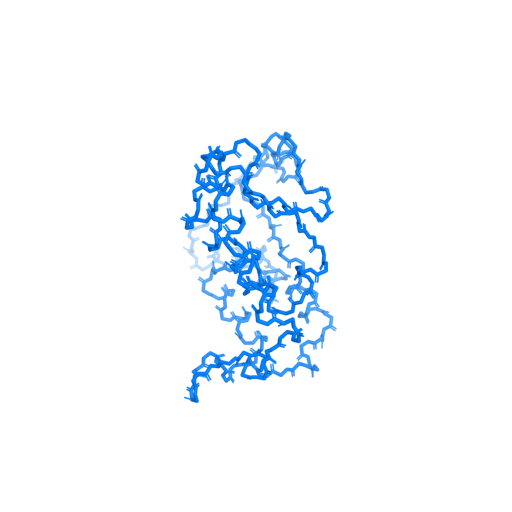 ? 13.723 6.944 -11.324 1.00 91.25 94 ASN A C 1
ATOM 709 O O . ASN A 1 94 ? 12.544 7.207 -11.558 1.00 91.25 94 ASN A O 1
ATOM 713 N N . ARG A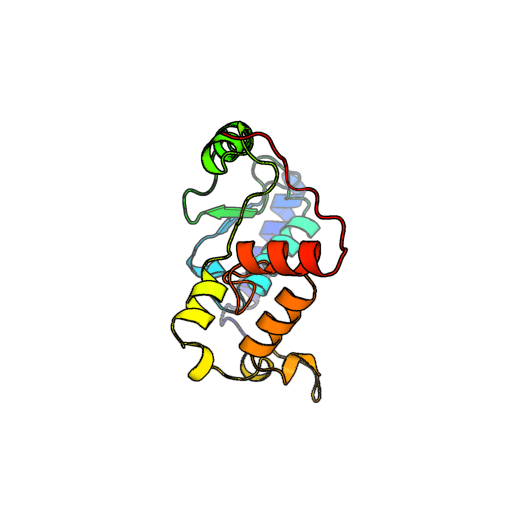 1 95 ? 14.182 5.689 -11.362 1.00 93.25 95 ARG A N 1
ATOM 714 C CA . ARG A 1 95 ? 13.325 4.520 -11.602 1.00 93.25 95 ARG A CA 1
ATOM 715 C C . ARG A 1 95 ? 12.973 3.863 -10.277 1.00 93.25 95 ARG A C 1
ATOM 717 O O . ARG A 1 95 ? 13.794 3.155 -9.706 1.00 93.25 95 ARG A O 1
ATOM 724 N N . LEU A 1 96 ? 11.756 4.098 -9.801 1.00 94.62 96 LEU A N 1
ATOM 725 C CA . LEU A 1 96 ? 11.213 3.420 -8.626 1.00 94.62 96 LEU A CA 1
ATOM 726 C C . LEU A 1 96 ? 10.227 2.339 -9.062 1.00 94.62 96 LEU A C 1
ATOM 728 O O . LEU A 1 96 ? 9.399 2.564 -9.942 1.00 94.62 96 LEU A O 1
ATOM 732 N N . GLN A 1 97 ? 10.316 1.170 -8.432 1.00 96.19 97 GLN A N 1
ATOM 733 C CA . GLN A 1 97 ? 9.499 0.004 -8.743 1.00 96.19 97 GLN A CA 1
ATOM 734 C C . GLN A 1 97 ? 8.812 -0.498 -7.478 1.00 96.19 97 GLN A C 1
ATOM 736 O O . GLN A 1 97 ? 9.469 -0.764 -6.474 1.00 96.19 97 GLN A O 1
ATOM 741 N N . GLN A 1 98 ? 7.501 -0.717 -7.544 1.00 95.81 98 GLN A N 1
ATOM 742 C CA . GLN A 1 98 ? 6.819 -1.470 -6.496 1.00 95.81 98 GLN A CA 1
ATOM 743 C C . GLN A 1 98 ? 7.187 -2.958 -6.580 1.00 95.81 98 GLN A C 1
ATOM 745 O O . GLN A 1 98 ? 6.961 -3.615 -7.602 1.00 95.81 98 GLN A O 1
ATOM 750 N N . GLY A 1 99 ? 7.749 -3.482 -5.490 1.00 97.12 99 GLY A N 1
ATOM 751 C CA . GLY A 1 99 ? 8.203 -4.871 -5.386 1.00 97.12 99 GLY A CA 1
ATOM 752 C C . GLY A 1 99 ? 7.113 -5.921 -5.640 1.00 97.12 99 GLY A C 1
ATOM 753 O O . GLY A 1 99 ? 7.364 -6.830 -6.429 1.00 97.12 99 GLY A O 1
ATOM 754 N N . PRO A 1 100 ? 5.896 -5.811 -5.061 1.00 96.12 100 PRO A N 1
ATOM 755 C CA . PRO A 1 100 ? 4.893 -6.873 -5.163 1.00 96.12 100 PRO A CA 1
ATOM 756 C C . PRO A 1 100 ? 4.524 -7.246 -6.601 1.00 96.12 100 PRO A C 1
ATOM 758 O O . PRO A 1 100 ? 4.636 -8.410 -6.977 1.00 96.12 100 PRO A O 1
ATOM 761 N N . ILE A 1 101 ? 4.159 -6.268 -7.439 1.00 96.06 101 ILE A N 1
ATOM 762 C CA . ILE A 1 101 ? 3.790 -6.561 -8.833 1.00 96.06 101 ILE A CA 1
ATOM 763 C C . ILE A 1 101 ? 5.010 -6.970 -9.666 1.00 96.06 101 ILE A C 1
ATOM 765 O O . ILE A 1 101 ? 4.872 -7.744 -10.608 1.00 96.06 101 ILE A O 1
ATOM 769 N N . TRP A 1 102 ? 6.202 -6.464 -9.324 1.00 97.69 102 TRP A N 1
ATOM 770 C CA . TRP A 1 102 ? 7.431 -6.837 -10.017 1.00 97.69 102 TRP A CA 1
ATOM 771 C C . TRP A 1 102 ? 7.730 -8.317 -9.807 1.00 97.69 102 TRP A C 1
ATOM 773 O O . TRP A 1 102 ? 7.947 -9.034 -10.779 1.00 97.69 102 TRP A O 1
ATOM 783 N N . HIS A 1 103 ? 7.672 -8.795 -8.562 1.00 98.25 103 HIS A N 1
ATOM 784 C CA . HIS A 1 103 ? 7.857 -10.210 -8.259 1.00 98.25 103 HIS A CA 1
ATOM 785 C C . HIS A 1 103 ? 6.723 -11.061 -8.825 1.00 98.25 103 HIS A C 1
ATOM 787 O O . HIS A 1 103 ? 7.000 -12.087 -9.434 1.00 98.25 103 HIS A O 1
ATOM 793 N N . TYR A 1 104 ? 5.467 -10.634 -8.690 1.00 97.62 104 TYR A N 1
ATOM 794 C CA . TYR A 1 104 ? 4.312 -11.369 -9.210 1.00 97.62 104 TYR A CA 1
ATOM 795 C C . TYR A 1 104 ? 4.432 -11.680 -10.714 1.00 97.62 104 TYR A C 1
ATOM 797 O O . TYR A 1 104 ? 4.176 -12.810 -11.131 1.00 97.62 104 TYR A O 1
ATOM 805 N N . ILE A 1 105 ? 4.892 -10.708 -11.512 1.00 97.25 105 ILE A N 1
ATOM 806 C CA . ILE A 1 105 ? 5.125 -10.888 -12.951 1.00 97.25 105 ILE A CA 1
ATOM 807 C C . ILE A 1 105 ? 6.425 -11.660 -13.223 1.00 97.25 105 ILE A C 1
ATOM 809 O O . ILE A 1 105 ? 6.393 -12.661 -13.928 1.00 97.25 105 ILE A O 1
ATOM 813 N N . ASN A 1 106 ? 7.563 -11.242 -12.655 1.00 97.25 106 ASN A N 1
ATOM 814 C CA . ASN A 1 106 ? 8.878 -11.798 -13.016 1.00 97.25 106 ASN A CA 1
ATOM 815 C C . ASN A 1 106 ? 9.194 -13.163 -12.377 1.00 97.25 106 ASN A C 1
ATOM 817 O O . ASN A 1 106 ? 10.173 -13.796 -12.760 1.00 97.25 106 ASN A O 1
ATOM 821 N N . SER A 1 107 ? 8.403 -13.614 -11.401 1.00 98.00 107 SER A N 1
ATOM 822 C CA . SER A 1 107 ? 8.501 -14.969 -10.830 1.00 98.00 107 SER A CA 1
ATOM 823 C C . SER A 1 107 ? 7.407 -15.911 -11.323 1.00 98.00 107 SER A C 1
ATOM 825 O O . SER A 1 107 ? 7.223 -16.981 -10.748 1.00 98.00 107 SER A O 1
ATOM 827 N N . ASP A 1 108 ? 6.668 -15.523 -12.369 1.00 98.19 108 ASP A N 1
ATOM 828 C CA . ASP A 1 108 ? 5.636 -16.356 -12.992 1.00 98.19 108 ASP A CA 1
ATOM 829 C C . ASP A 1 108 ? 4.482 -16.774 -12.057 1.00 98.19 108 ASP A C 1
ATOM 831 O O . ASP A 1 108 ? 3.664 -17.619 -12.419 1.00 98.19 108 ASP A O 1
ATOM 835 N N . GLN A 1 109 ? 4.347 -16.151 -10.878 1.00 98.25 109 GLN A N 1
ATOM 836 C CA . GLN A 1 109 ? 3.255 -16.438 -9.936 1.00 98.25 109 GLN A CA 1
ATOM 837 C C . GLN A 1 109 ? 1.880 -16.204 -10.562 1.00 98.25 109 GLN A C 1
ATOM 839 O O . GLN A 1 109 ? 0.937 -16.939 -10.282 1.00 98.25 109 GLN A O 1
ATOM 844 N N . TRP A 1 110 ? 1.785 -15.226 -11.463 1.00 97.62 110 TRP A N 1
ATOM 845 C CA . TRP A 1 110 ? 0.570 -14.928 -12.211 1.00 97.62 110 TRP A CA 1
ATOM 846 C C . TRP A 1 110 ? 0.029 -16.112 -13.020 1.00 97.62 110 TRP A C 1
ATOM 848 O O . TRP A 1 110 ? -1.169 -16.182 -13.259 1.00 97.62 110 TRP A O 1
ATOM 858 N N . ARG A 1 111 ? 0.875 -17.076 -13.406 1.00 97.88 111 ARG A N 1
ATOM 859 C CA . ARG A 1 111 ? 0.452 -18.274 -14.151 1.00 97.88 111 ARG A CA 1
ATOM 860 C C . ARG A 1 111 ? -0.409 -19.228 -13.319 1.00 97.88 111 ARG A C 1
ATOM 862 O O . ARG A 1 111 ? -1.011 -20.138 -13.882 1.00 97.88 111 ARG A O 1
ATOM 869 N N . TYR A 1 112 ? -0.447 -19.026 -12.004 1.00 96.88 112 TYR A N 1
ATOM 870 C CA . TYR A 1 112 ? -1.208 -19.819 -11.037 1.00 96.88 112 TYR A CA 1
ATOM 871 C C . TYR A 1 112 ? -2.297 -18.993 -10.335 1.00 96.88 112 TYR A C 1
ATOM 873 O O . TYR A 1 112 ? -2.859 -19.441 -9.336 1.00 96.88 112 TYR A O 1
ATOM 881 N N . ASP A 1 113 ? -2.573 -17.785 -10.830 1.00 95.12 113 ASP A N 1
ATOM 882 C CA . ASP A 1 113 ? -3.578 -16.872 -10.288 1.00 95.12 113 ASP A CA 1
ATOM 883 C C . ASP A 1 113 ? -4.900 -16.947 -11.083 1.00 95.12 113 ASP A C 1
ATOM 885 O O . ASP A 1 113 ? -5.037 -17.712 -12.039 1.00 95.12 113 ASP A O 1
ATOM 889 N N . ASN A 1 114 ? -5.914 -16.194 -10.652 1.00 92.81 114 ASN A N 1
ATOM 890 C CA . ASN A 1 114 ? -7.254 -16.190 -11.225 1.00 92.81 114 ASN A CA 1
ATOM 891 C C . ASN A 1 114 ? -7.770 -14.758 -11.462 1.00 92.81 114 ASN A C 1
ATOM 893 O O . ASN A 1 114 ? -7.125 -13.759 -11.136 1.00 92.81 114 ASN A O 1
ATOM 897 N N . ASN A 1 115 ? -8.966 -14.649 -12.036 1.00 92.75 115 ASN A N 1
ATOM 898 C CA . ASN A 1 115 ? -9.622 -13.374 -12.301 1.00 92.75 115 ASN A CA 1
ATOM 899 C C . ASN A 1 115 ? -10.062 -12.671 -11.011 1.00 92.75 115 ASN A C 1
ATOM 901 O O . ASN A 1 115 ? -10.412 -13.306 -10.013 1.00 92.75 115 ASN A O 1
ATOM 905 N N . GLN A 1 116 ? -10.130 -11.338 -11.055 1.00 91.62 116 GLN A N 1
ATOM 906 C CA . GLN A 1 116 ? -10.419 -10.488 -9.892 1.00 91.62 116 GLN A CA 1
ATOM 907 C C . GLN A 1 116 ? -11.741 -10.812 -9.176 1.00 91.62 116 GLN A C 1
ATOM 909 O O . GLN A 1 116 ? -11.853 -10.583 -7.970 1.00 91.62 116 GLN A O 1
ATOM 914 N N . VAL A 1 117 ? -12.732 -11.350 -9.890 1.00 92.62 117 VAL A N 1
ATOM 915 C CA . VAL A 1 117 ? -14.032 -11.780 -9.350 1.00 92.62 117 VAL A CA 1
ATOM 916 C C . VAL A 1 117 ? -13.916 -12.909 -8.318 1.00 92.62 117 VAL A C 1
ATOM 918 O O . VAL A 1 117 ? -14.783 -13.030 -7.459 1.00 92.62 117 VAL A O 1
ATOM 921 N N . MET A 1 118 ? -12.837 -13.699 -8.348 1.00 91.62 118 MET A N 1
ATOM 922 C CA . MET A 1 118 ? -12.596 -14.754 -7.355 1.00 91.62 118 MET A CA 1
ATOM 923 C C . MET A 1 118 ? -12.220 -14.194 -5.981 1.00 91.62 118 MET A C 1
ATOM 925 O O . MET A 1 118 ? -12.449 -14.846 -4.965 1.00 91.62 118 MET A O 1
ATOM 929 N N . TYR A 1 119 ? -11.670 -12.979 -5.949 1.00 91.12 119 TYR A N 1
ATOM 930 C CA . TYR A 1 119 ? -11.185 -12.335 -4.729 1.00 91.12 119 TYR A CA 1
ATOM 931 C C . TYR A 1 119 ? -12.064 -11.175 -4.276 1.00 91.12 119 TYR A C 1
ATOM 933 O O . TYR A 1 119 ? -12.074 -10.821 -3.103 1.00 91.12 119 TYR A O 1
ATOM 941 N N . ASN A 1 120 ? -12.797 -10.555 -5.200 1.00 90.44 120 ASN A N 1
ATOM 942 C CA . ASN A 1 120 ? -13.570 -9.354 -4.933 1.00 90.44 120 ASN A CA 1
ATOM 943 C C . ASN A 1 120 ? -15.048 -9.583 -5.221 1.00 90.44 120 ASN A C 1
ATOM 945 O O . ASN A 1 120 ? -15.434 -10.021 -6.304 1.00 90.44 120 ASN A O 1
ATOM 949 N N . LYS A 1 121 ? -15.898 -9.170 -4.279 1.00 89.69 121 LYS A N 1
ATOM 950 C CA . LYS A 1 121 ? -17.344 -9.149 -4.492 1.00 89.69 121 LYS A CA 1
ATOM 951 C C . LYS A 1 121 ? -17.719 -7.956 -5.372 1.00 89.69 121 LYS A C 1
ATOM 953 O O . LYS A 1 121 ? -17.905 -6.845 -4.883 1.00 89.69 121 LYS A O 1
ATOM 958 N N . VAL A 1 122 ? -17.817 -8.201 -6.673 1.00 87.75 122 VAL A N 1
ATOM 959 C CA . VAL A 1 122 ? -18.182 -7.211 -7.697 1.00 87.75 122 VAL A CA 1
ATOM 960 C C . VAL A 1 122 ? -19.485 -7.609 -8.398 1.00 87.75 122 VAL A C 1
ATOM 962 O O . VAL A 1 122 ? -19.829 -8.792 -8.402 1.00 87.75 122 VAL A O 1
ATOM 965 N N . PRO A 1 123 ? -20.232 -6.654 -8.988 1.00 88.88 123 PRO A N 1
ATOM 966 C CA . PRO A 1 123 ? -21.419 -6.977 -9.775 1.00 88.88 123 PRO A CA 1
ATOM 967 C C . PRO A 1 123 ? -21.117 -7.971 -10.903 1.00 88.88 123 PRO A C 1
ATOM 969 O O . PRO A 1 123 ? -20.041 -7.928 -11.510 1.00 88.88 123 PRO A O 1
ATOM 972 N N . HIS A 1 124 ? -22.084 -8.836 -11.215 1.00 83.62 124 HIS A N 1
ATOM 973 C CA . HIS A 1 124 ? -21.983 -9.748 -12.353 1.00 83.62 124 HIS A CA 1
ATOM 974 C C . HIS A 1 124 ? -21.744 -8.972 -13.654 1.00 83.62 124 HIS A C 1
ATOM 976 O O . HIS A 1 124 ? -22.333 -7.916 -13.877 1.00 83.62 124 HIS A O 1
ATOM 982 N N . GLY A 1 125 ? -20.856 -9.491 -14.505 1.00 86.25 125 GLY A N 1
ATOM 983 C CA . GLY A 1 125 ? -20.477 -8.824 -15.753 1.00 86.25 125 GLY A CA 1
ATOM 984 C C . GLY A 1 125 ? -19.547 -7.618 -15.573 1.00 86.25 125 GLY A C 1
ATOM 985 O O . GLY A 1 125 ? -19.292 -6.908 -16.544 1.00 86.25 125 GLY A O 1
ATOM 986 N N . SER A 1 126 ? -19.016 -7.375 -14.366 1.00 91.25 126 SER A N 1
ATOM 987 C CA . SER A 1 126 ? -18.012 -6.330 -14.144 1.00 91.25 126 SER A CA 1
ATOM 988 C C . SER A 1 126 ? -16.799 -6.538 -15.052 1.00 91.25 126 SER A C 1
ATOM 990 O O . SER A 1 126 ? -16.091 -7.541 -14.942 1.00 91.25 126 SER A O 1
ATOM 992 N N . LYS A 1 127 ? -16.523 -5.549 -15.911 1.00 91.19 127 LYS A N 1
ATOM 993 C CA . LYS A 1 127 ? -15.376 -5.572 -16.828 1.00 91.19 127 LYS A CA 1
ATOM 994 C C . LYS A 1 127 ? -14.062 -5.796 -16.079 1.00 91.19 127 LYS A C 1
ATOM 996 O O . LYS A 1 127 ? -13.301 -6.665 -16.469 1.00 91.19 127 LYS A O 1
ATOM 1001 N N . LEU A 1 128 ? -13.820 -5.048 -14.998 1.00 90.50 128 LEU A N 1
ATOM 1002 C CA . LEU A 1 128 ? -12.598 -5.185 -14.194 1.00 90.50 128 LEU A CA 1
ATOM 1003 C C . LEU A 1 128 ? -12.580 -6.478 -13.372 1.00 90.50 128 LEU A C 1
ATOM 1005 O O . LEU A 1 128 ? -11.517 -7.048 -13.166 1.00 90.50 128 LEU A O 1
ATOM 1009 N N . GLY A 1 129 ? -13.748 -6.953 -12.929 1.00 92.19 129 GLY A N 1
ATOM 1010 C CA . GLY A 1 129 ? -13.871 -8.221 -12.208 1.00 92.19 129 GLY A CA 1
ATOM 1011 C C . GLY A 1 129 ? -13.459 -9.431 -13.043 1.00 92.19 129 GLY A C 1
ATOM 1012 O O . GLY A 1 129 ? -12.860 -10.369 -12.526 1.00 92.19 129 GLY A O 1
ATOM 1013 N N . ASN A 1 130 ? -13.755 -9.396 -14.340 1.00 93.38 130 ASN A N 1
ATOM 1014 C CA . ASN A 1 130 ? -13.469 -10.493 -15.259 1.00 93.38 130 ASN A CA 1
ATOM 1015 C C . ASN A 1 130 ? -12.039 -10.480 -15.822 1.00 93.38 130 ASN A C 1
ATOM 1017 O O . ASN A 1 130 ? -11.701 -11.374 -16.591 1.00 93.38 130 ASN A O 1
ATOM 1021 N N . LEU A 1 131 ? -11.212 -9.489 -15.472 1.00 94.81 131 LEU A N 1
ATOM 1022 C CA . LEU A 1 131 ? -9.809 -9.457 -15.881 1.00 94.81 131 LEU A CA 1
ATOM 1023 C C . LEU A 1 131 ? -8.951 -10.330 -14.965 1.00 94.81 131 LEU A C 1
ATOM 1025 O O . LEU A 1 131 ? -9.178 -10.388 -13.750 1.00 94.81 131 LEU A O 1
ATOM 1029 N N . HIS A 1 132 ? -7.922 -10.941 -15.550 1.00 95.88 132 HIS A N 1
ATOM 1030 C CA . HIS A 1 132 ? -6.838 -11.547 -14.792 1.00 95.88 132 HIS A CA 1
ATOM 1031 C C . HIS A 1 132 ? -6.053 -10.454 -14.048 1.00 95.88 132 HIS A C 1
ATOM 1033 O O . HIS A 1 132 ? -5.926 -9.330 -14.545 1.00 95.88 132 HIS A O 1
ATOM 1039 N N . SER A 1 133 ? -5.483 -10.744 -12.875 1.00 94.50 133 SER A N 1
ATOM 1040 C CA . SER A 1 133 ? -4.691 -9.750 -12.123 1.00 94.50 133 SER A CA 1
ATOM 1041 C C . SER A 1 133 ? -3.544 -9.164 -12.960 1.00 94.50 133 SER A C 1
ATOM 1043 O O . SER A 1 133 ? -3.298 -7.958 -12.920 1.00 94.50 133 SER A O 1
ATOM 1045 N N . ALA A 1 134 ? -2.886 -9.996 -13.775 1.00 96.62 134 ALA A N 1
ATOM 1046 C CA . ALA A 1 134 ? -1.843 -9.557 -14.706 1.00 96.62 134 ALA A CA 1
ATOM 1047 C C . ALA A 1 134 ? -2.356 -8.561 -15.766 1.00 96.62 134 ALA A C 1
ATOM 1049 O O . ALA A 1 134 ? -1.652 -7.603 -16.082 1.00 96.62 134 ALA A O 1
ATOM 1050 N N . ASP A 1 135 ? -3.590 -8.720 -16.258 1.00 96.88 135 ASP A N 1
ATOM 1051 C CA . ASP A 1 135 ? -4.187 -7.787 -17.223 1.00 96.88 135 ASP A CA 1
ATOM 1052 C C . ASP A 1 135 ? -4.481 -6.432 -16.576 1.00 96.88 135 ASP A C 1
ATOM 1054 O O . ASP A 1 135 ? -4.260 -5.380 -17.179 1.00 96.88 135 ASP A O 1
ATOM 1058 N N . VAL A 1 136 ? -4.939 -6.441 -15.319 1.00 94.62 136 VAL A N 1
ATOM 1059 C CA . VAL A 1 136 ? -5.147 -5.212 -14.538 1.00 94.62 136 VAL A CA 1
ATOM 1060 C C . VAL A 1 136 ? -3.818 -4.487 -14.317 1.00 94.62 136 VAL A C 1
ATOM 1062 O O . VAL A 1 136 ? -3.753 -3.264 -14.473 1.00 94.62 136 VAL A O 1
ATOM 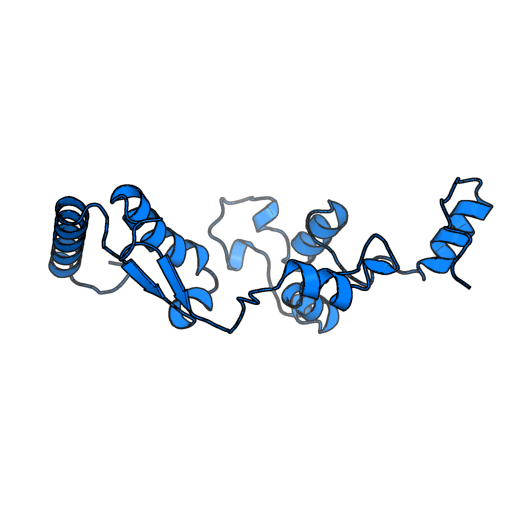1065 N N . ILE A 1 137 ? -2.743 -5.228 -14.023 1.00 95.56 137 ILE A N 1
ATOM 1066 C CA . ILE A 1 137 ? -1.387 -4.675 -13.920 1.00 95.56 137 ILE A CA 1
ATOM 1067 C C . ILE A 1 137 ? -0.960 -4.069 -15.263 1.00 95.56 137 ILE A C 1
ATOM 1069 O O . ILE A 1 137 ? -0.624 -2.886 -15.302 1.00 95.56 137 ILE A O 1
ATOM 1073 N N . ALA A 1 138 ? -1.037 -4.808 -16.371 1.00 95.44 138 ALA A N 1
ATOM 1074 C CA . ALA A 1 138 ? -0.647 -4.309 -17.693 1.00 95.44 138 ALA A CA 1
ATOM 1075 C C . ALA A 1 138 ? -1.426 -3.042 -18.094 1.00 95.44 138 ALA A C 1
ATOM 1077 O O . ALA A 1 138 ? -0.839 -2.067 -18.572 1.00 95.44 138 ALA A O 1
ATOM 1078 N N . MET A 1 139 ? -2.736 -3.017 -17.832 1.00 96.06 139 MET A N 1
ATOM 1079 C CA . MET A 1 139 ? -3.586 -1.843 -18.036 1.00 96.06 139 MET A CA 1
ATOM 1080 C C . MET A 1 139 ? -3.108 -0.645 -17.203 1.00 96.06 139 MET A C 1
ATOM 1082 O O . MET A 1 139 ? -2.982 0.458 -17.732 1.00 96.06 139 MET A O 1
ATOM 1086 N N . SER A 1 140 ? -2.830 -0.846 -15.912 1.00 96.19 140 SER A N 1
ATOM 1087 C CA . SER A 1 140 ? -2.389 0.230 -15.014 1.00 96.19 140 SER A CA 1
ATOM 1088 C C . SER A 1 140 ? -1.045 0.837 -15.432 1.00 96.19 140 SER A C 1
ATOM 1090 O O . SER A 1 140 ? -0.875 2.054 -15.370 1.00 96.19 140 SER A O 1
ATOM 1092 N N . VAL A 1 141 ? -0.120 0.007 -15.923 1.00 95.88 141 VAL A N 1
ATOM 1093 C CA . VAL A 1 141 ? 1.195 0.440 -16.407 1.00 95.88 141 VAL A CA 1
ATOM 1094 C C . VAL A 1 141 ? 1.041 1.240 -17.694 1.00 95.88 141 VAL A C 1
ATOM 1096 O O . VAL A 1 141 ? 1.562 2.349 -17.795 1.00 95.88 141 VAL A O 1
ATOM 1099 N N . ARG A 1 142 ? 0.259 0.731 -18.656 1.00 95.56 142 ARG A N 1
ATOM 1100 C CA . ARG A 1 142 ? -0.010 1.424 -19.926 1.00 95.56 142 ARG A CA 1
ATOM 1101 C C . ARG A 1 142 ? -0.680 2.786 -19.725 1.00 95.56 142 ARG A C 1
ATOM 1103 O O . ARG A 1 142 ? -0.416 3.706 -20.491 1.00 95.56 142 ARG A O 1
ATOM 1110 N N . ASN A 1 143 ? -1.526 2.913 -18.704 1.00 97.06 143 ASN A N 1
ATOM 1111 C CA . ASN A 1 143 ? -2.211 4.162 -18.367 1.00 97.06 143 ASN A CA 1
ATOM 1112 C C . ASN A 1 143 ? -1.378 5.109 -17.482 1.00 97.06 143 ASN A C 1
ATOM 1114 O O . ASN A 1 143 ? -1.877 6.163 -17.093 1.00 97.06 143 ASN A O 1
ATOM 1118 N N . GLY A 1 144 ? -0.140 4.747 -17.130 1.00 95.69 144 GLY A N 1
ATOM 1119 C CA . GLY A 1 144 ? 0.734 5.573 -16.294 1.00 95.69 144 GLY A CA 1
ATOM 1120 C C . GLY A 1 144 ? 0.324 5.652 -14.820 1.00 95.69 144 GLY A C 1
ATOM 1121 O O . GLY A 1 144 ? 0.789 6.539 -14.111 1.00 95.69 144 GLY A O 1
ATOM 1122 N N . TRP A 1 145 ? -0.537 4.751 -14.336 1.00 96.88 145 TRP A N 1
ATOM 1123 C CA . TRP A 1 145 ? -0.960 4.719 -12.927 1.00 96.88 145 TRP A CA 1
ATOM 1124 C C . TRP A 1 145 ? 0.110 4.115 -12.018 1.00 96.88 145 TRP A C 1
ATOM 1126 O O . TRP A 1 145 ? 0.190 4.446 -10.839 1.00 96.88 145 TRP A O 1
ATOM 1136 N N . MET A 1 146 ? 0.913 3.202 -12.563 1.00 96.19 146 MET A N 1
ATOM 1137 C CA . MET A 1 146 ? 1.906 2.426 -11.831 1.00 96.19 146 MET A CA 1
ATOM 1138 C C . MET A 1 146 ? 3.194 2.281 -12.659 1.00 96.19 146 MET A C 1
ATOM 1140 O O . MET A 1 146 ? 3.103 1.975 -13.849 1.00 96.19 146 MET A O 1
ATOM 1144 N N . PRO A 1 147 ? 4.395 2.450 -12.068 1.00 95.44 147 PRO A N 1
ATOM 1145 C CA . PRO A 1 147 ? 5.645 2.159 -12.765 1.00 95.44 147 PRO A CA 1
ATOM 1146 C C . PRO A 1 147 ? 5.870 0.646 -12.924 1.00 95.44 147 PRO A C 1
ATOM 1148 O O . PRO A 1 147 ? 5.481 -0.158 -12.069 1.00 95.44 147 PRO A O 1
ATOM 1151 N N . PHE A 1 148 ? 6.545 0.254 -14.004 1.00 96.19 148 PHE A N 1
ATOM 1152 C CA . PHE A 1 148 ? 6.999 -1.120 -14.208 1.00 96.19 148 PHE A CA 1
ATOM 1153 C C . PHE A 1 148 ? 8.320 -1.158 -14.975 1.00 96.19 148 PHE A C 1
ATOM 1155 O O . PHE A 1 148 ? 8.465 -0.448 -15.969 1.00 96.19 148 PHE A O 1
ATOM 1162 N N . TYR A 1 149 ? 9.268 -1.988 -14.537 1.00 94.69 149 TYR A N 1
ATOM 1163 C CA . TYR A 1 149 ? 10.552 -2.199 -15.208 1.00 94.69 149 TYR A CA 1
ATOM 1164 C C . TYR A 1 149 ? 10.853 -3.701 -15.359 1.00 94.69 149 TYR A C 1
ATOM 1166 O O . TYR A 1 149 ? 10.748 -4.419 -14.363 1.00 94.69 149 TYR A O 1
ATOM 1174 N N . PRO A 1 150 ? 11.287 -4.182 -16.543 1.00 93.56 150 PRO A N 1
ATOM 1175 C CA . PRO A 1 150 ? 11.547 -3.425 -17.778 1.00 93.56 150 PRO A CA 1
ATOM 1176 C C . PRO A 1 150 ? 10.293 -2.768 -18.386 1.00 93.56 150 PRO A C 1
ATOM 1178 O O . PRO A 1 150 ? 9.206 -3.326 -18.316 1.00 93.56 150 PRO A O 1
ATOM 1181 N N . GLN A 1 151 ? 10.448 -1.565 -18.955 1.00 89.31 151 GLN A N 1
ATOM 1182 C CA . GLN A 1 151 ? 9.338 -0.800 -19.558 1.00 89.31 151 GLN A CA 1
ATOM 1183 C C . GLN A 1 151 ? 9.048 -1.214 -21.001 1.00 89.31 151 GLN A C 1
ATOM 1185 O O . GLN A 1 151 ? 7.906 -1.181 -21.449 1.00 89.31 151 GLN A O 1
ATOM 1190 N N . TYR A 1 152 ? 10.099 -1.573 -21.732 1.00 91.06 152 TYR A N 1
ATOM 1191 C CA . TYR A 1 152 ? 10.051 -1.888 -23.150 1.00 91.06 152 TYR A CA 1
ATOM 1192 C C . TYR A 1 152 ? 10.764 -3.214 -23.399 1.00 91.06 152 TYR A C 1
ATOM 1194 O O . TYR A 1 152 ? 11.645 -3.611 -22.637 1.00 91.06 152 TYR A O 1
ATOM 1202 N N . SER A 1 153 ? 10.416 -3.873 -24.501 1.00 91.62 153 SER A N 1
ATOM 1203 C CA . SER A 1 153 ? 11.104 -5.075 -24.990 1.00 91.62 153 SER A CA 1
ATOM 1204 C C . SER A 1 153 ? 12.454 -4.776 -25.654 1.00 91.62 153 SER A C 1
ATOM 1206 O O . SER A 1 153 ? 13.184 -5.698 -26.009 1.00 91.62 153 SER A O 1
ATOM 1208 N N . LYS A 1 154 ? 12.794 -3.494 -25.824 1.00 94.00 154 LYS A N 1
ATOM 1209 C CA . LYS A 1 154 ? 14.040 -3.005 -26.417 1.00 94.00 154 LYS A CA 1
ATOM 1210 C C . LYS A 1 154 ? 14.808 -2.160 -25.401 1.00 94.00 154 LYS A C 1
ATOM 1212 O O . LYS A 1 154 ? 14.207 -1.503 -24.554 1.00 94.00 154 LYS A O 1
ATOM 1217 N N . ASN A 1 155 ? 16.136 -2.149 -25.509 1.00 93.50 155 ASN A N 1
ATOM 1218 C CA . ASN A 1 155 ? 16.987 -1.272 -24.711 1.00 93.50 155 ASN A CA 1
ATOM 1219 C C . ASN A 1 155 ? 16.579 0.202 -24.901 1.00 93.50 155 ASN A C 1
ATOM 1221 O O . ASN A 1 155 ? 16.499 0.696 -26.026 1.00 93.50 155 ASN A O 1
ATOM 1225 N N . ASN A 1 156 ? 16.354 0.914 -23.794 1.00 91.12 156 ASN A N 1
ATOM 1226 C CA . ASN A 1 156 ? 15.910 2.308 -23.807 1.00 91.12 156 ASN A CA 1
ATOM 1227 C C . ASN A 1 156 ? 16.873 3.256 -24.544 1.00 91.12 156 ASN A C 1
ATOM 1229 O O . ASN A 1 156 ? 16.411 4.233 -25.128 1.00 91.12 156 ASN A O 1
ATOM 1233 N N . LEU A 1 157 ? 18.184 2.986 -24.533 1.00 91.56 157 LEU A N 1
ATOM 1234 C CA . LEU A 1 157 ? 19.160 3.803 -25.265 1.00 91.56 157 LEU A CA 1
ATOM 1235 C C . LEU A 1 157 ? 18.971 3.672 -26.775 1.00 91.56 157 LEU A C 1
ATOM 1237 O O . LEU A 1 157 ? 19.093 4.653 -27.502 1.00 91.56 157 LEU A O 1
ATOM 1241 N N . ASP A 1 158 ? 18.630 2.476 -27.245 1.00 94.31 158 ASP A N 1
ATOM 1242 C CA . ASP A 1 158 ? 18.401 2.244 -28.665 1.00 94.31 158 ASP A CA 1
ATOM 1243 C C . ASP A 1 158 ? 17.048 2.807 -29.111 1.00 94.31 158 ASP A C 1
ATOM 1245 O O . ASP A 1 158 ? 16.944 3.312 -30.220 1.00 94.31 158 ASP A O 1
ATOM 1249 N N . ILE A 1 159 ? 16.039 2.827 -28.231 1.00 92.69 159 ILE A N 1
ATOM 1250 C CA . ILE A 1 159 ? 14.776 3.543 -28.491 1.00 92.69 159 ILE A CA 1
ATOM 1251 C C . ILE A 1 159 ? 15.039 5.042 -28.704 1.00 92.69 159 ILE A C 1
ATOM 1253 O O . ILE A 1 159 ? 14.493 5.639 -29.628 1.00 92.69 159 ILE A O 1
ATOM 1257 N N . ALA A 1 160 ? 15.895 5.655 -27.879 1.00 91.31 160 ALA A N 1
ATOM 1258 C CA . ALA A 1 160 ? 16.251 7.063 -28.043 1.00 91.31 160 ALA A CA 1
ATOM 1259 C C . ALA A 1 160 ? 17.010 7.319 -29.358 1.00 91.31 160 ALA A C 1
ATOM 1261 O O . ALA A 1 160 ? 16.723 8.300 -30.043 1.00 91.31 160 ALA A O 1
ATOM 1262 N N . LYS A 1 161 ? 17.938 6.428 -29.739 1.00 93.19 161 LYS A N 1
ATOM 1263 C CA . LYS A 1 161 ? 18.654 6.512 -31.026 1.00 93.19 161 LYS A CA 1
ATOM 1264 C C . LYS A 1 161 ? 17.703 6.410 -32.218 1.00 93.19 161 LYS A C 1
ATOM 1266 O O . LYS A 1 161 ? 17.798 7.233 -33.123 1.00 93.19 161 LYS A O 1
ATOM 1271 N N . ASP A 1 162 ? 16.779 5.448 -32.204 1.00 93.50 162 ASP A N 1
ATOM 1272 C CA . ASP A 1 162 ? 15.782 5.286 -33.268 1.00 93.50 162 ASP A CA 1
ATOM 1273 C C . ASP A 1 162 ? 14.910 6.540 -33.408 1.00 93.50 162 ASP A C 1
ATOM 1275 O O . ASP A 1 162 ? 14.657 7.002 -34.519 1.00 93.50 162 ASP A O 1
ATOM 1279 N N . ALA A 1 163 ? 14.482 7.120 -32.281 1.00 93.06 163 ALA A N 1
ATOM 1280 C CA . ALA A 1 163 ? 13.680 8.338 -32.274 1.00 93.06 163 ALA A CA 1
ATOM 1281 C C . ALA A 1 163 ? 14.428 9.505 -32.942 1.00 93.06 163 ALA A C 1
ATOM 1283 O O . ALA A 1 163 ? 13.870 10.156 -33.827 1.00 93.06 163 ALA A O 1
ATOM 1284 N N . ILE A 1 164 ? 15.704 9.715 -32.596 1.00 93.19 164 ILE A N 1
ATOM 1285 C CA . ILE A 1 164 ? 16.557 10.736 -33.228 1.00 93.19 164 ILE A CA 1
ATOM 1286 C C . ILE A 1 164 ? 16.716 10.460 -34.730 1.00 93.19 164 ILE A C 1
ATOM 1288 O O . ILE A 1 164 ? 16.536 11.369 -35.538 1.00 93.19 164 ILE A O 1
ATOM 1292 N N . ALA A 1 165 ? 16.999 9.212 -35.120 1.00 94.62 165 ALA A N 1
ATOM 1293 C CA . ALA A 1 165 ? 17.140 8.824 -36.526 1.00 94.62 165 ALA A CA 1
ATOM 1294 C C . ALA A 1 165 ? 15.846 9.043 -37.334 1.00 94.62 165 ALA A C 1
ATOM 1296 O O . ALA A 1 165 ? 15.907 9.353 -38.521 1.00 94.62 165 ALA A O 1
ATOM 1297 N N . SER A 1 166 ? 14.681 8.936 -36.687 1.00 95.62 166 SER A N 1
ATOM 1298 C CA . SER A 1 166 ? 13.368 9.231 -37.280 1.00 95.62 166 SER A CA 1
ATOM 1299 C C . SER A 1 166 ? 13.001 10.724 -37.312 1.00 95.62 166 SER A C 1
ATOM 1301 O O . SER A 1 166 ? 11.904 11.076 -37.742 1.00 95.62 166 SER A O 1
ATOM 1303 N N . GLY A 1 167 ? 13.901 11.609 -36.872 1.00 93.44 167 GLY A N 1
ATOM 1304 C CA . GLY A 1 167 ? 13.702 13.060 -36.884 1.00 93.44 167 GLY A CA 1
ATOM 1305 C C . GLY A 1 167 ? 12.987 13.629 -35.654 1.00 93.44 167 GLY A C 1
ATOM 1306 O O . GLY A 1 167 ? 12.605 14.798 -35.669 1.00 93.44 167 GLY A O 1
ATOM 1307 N N . ALA A 1 168 ? 1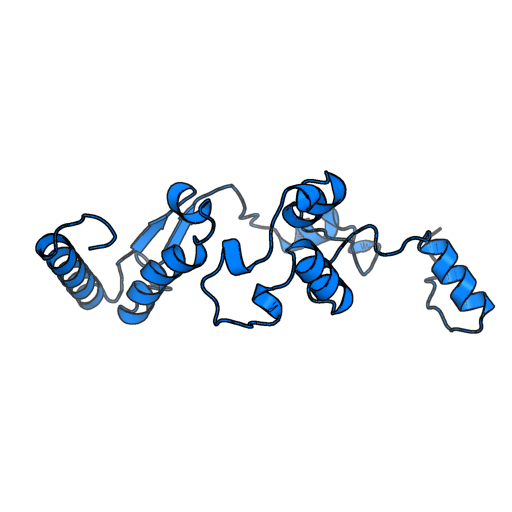2.801 12.849 -34.583 1.00 91.75 168 ALA A N 1
ATOM 1308 C CA . ALA A 1 168 ? 12.264 13.373 -33.329 1.00 91.75 168 ALA A CA 1
ATOM 1309 C C . ALA A 1 168 ? 13.319 14.214 -32.592 1.00 91.75 168 ALA A C 1
ATOM 1311 O O . ALA A 1 168 ? 14.486 13.824 -32.503 1.00 91.75 168 ALA A O 1
ATOM 1312 N N . SER A 1 169 ? 12.910 15.338 -31.992 1.00 82.75 169 SER A N 1
ATOM 1313 C CA . SER A 1 169 ? 13.773 16.034 -31.039 1.00 82.75 169 SER A CA 1
ATOM 1314 C C . SER A 1 169 ? 13.730 15.298 -29.701 1.00 82.75 169 SER A C 1
ATOM 1316 O O . SER A 1 169 ? 12.686 15.146 -29.066 1.00 82.75 169 SER A O 1
ATOM 1318 N N . VAL A 1 170 ? 14.883 14.790 -29.280 1.00 67.94 170 VAL A N 1
ATOM 1319 C CA . VAL A 1 170 ? 15.045 14.164 -27.970 1.00 67.94 170 VAL A CA 1
ATOM 1320 C C . VAL A 1 170 ? 16.022 15.035 -27.199 1.00 67.94 170 VAL A C 1
ATOM 1322 O O . VAL A 1 170 ? 17.142 15.256 -27.653 1.00 67.94 170 VAL A O 1
ATOM 1325 N N . MET A 1 171 ? 15.604 15.556 -26.045 1.00 59.28 171 MET A N 1
ATOM 1326 C CA . MET A 1 171 ? 16.494 16.295 -25.146 1.00 59.28 171 MET A CA 1
ATOM 1327 C C . MET A 1 171 ? 17.491 15.314 -24.514 1.00 59.28 171 MET A C 1
ATOM 1329 O O . MET A 1 171 ? 17.291 14.841 -23.396 1.00 59.28 171 MET A O 1
ATOM 1333 N N . MET A 1 172 ? 18.558 14.970 -25.235 1.00 54.97 172 MET A N 1
ATOM 1334 C CA . MET A 1 172 ? 19.744 14.374 -24.627 1.00 54.97 172 MET A CA 1
ATOM 1335 C C . MET A 1 172 ? 20.470 15.493 -23.881 1.00 54.97 172 MET A C 1
ATOM 1337 O O . MET A 1 172 ? 20.916 16.455 -24.501 1.00 54.97 172 MET A O 1
ATOM 1341 N N . ARG A 1 173 ? 20.575 15.405 -22.550 1.00 54.62 173 ARG A N 1
ATOM 1342 C CA . ARG A 1 173 ? 21.498 16.279 -21.814 1.00 54.62 173 ARG A CA 1
ATOM 1343 C C . ARG A 1 173 ? 22.910 15.901 -22.257 1.00 54.62 173 ARG A C 1
ATOM 1345 O O . ARG A 1 173 ? 23.380 14.817 -21.932 1.00 54.62 173 ARG A O 1
ATOM 1352 N N . SER A 1 174 ? 23.537 16.763 -23.046 1.00 44.31 174 SER A N 1
ATOM 1353 C CA . SER A 1 174 ? 24.819 16.525 -23.715 1.00 44.31 174 SER A CA 1
ATOM 1354 C C . SER A 1 174 ? 26.049 16.678 -22.814 1.00 44.31 174 SER A C 1
ATOM 1356 O O . SER A 1 174 ? 27.158 16.709 -23.328 1.00 44.31 174 SER A O 1
ATOM 1358 N N . GLU A 1 175 ? 25.899 16.774 -21.492 1.00 43.59 175 GLU A N 1
ATOM 1359 C CA . GLU A 1 175 ? 27.011 17.091 -20.588 1.00 43.59 175 GLU A CA 1
ATOM 1360 C C . GLU A 1 175 ? 26.880 16.332 -19.262 1.00 43.59 1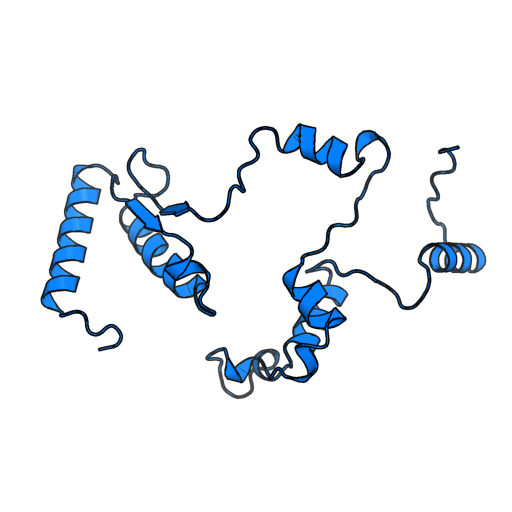75 GLU A C 1
ATOM 1362 O O . GLU A 1 175 ? 26.442 16.889 -18.263 1.00 43.59 175 GLU A O 1
ATOM 1367 N N . ILE A 1 176 ? 27.227 15.043 -19.265 1.00 40.53 176 ILE A N 1
ATOM 1368 C CA . ILE A 1 176 ? 27.819 14.366 -18.099 1.00 40.53 176 ILE A CA 1
ATOM 1369 C C . ILE A 1 176 ? 28.871 13.399 -18.660 1.00 40.53 176 ILE A C 1
ATOM 1371 O O . ILE A 1 176 ? 28.579 12.240 -18.958 1.00 40.53 176 ILE A O 1
ATOM 1375 N N . MET A 1 177 ? 30.074 13.927 -18.878 1.00 34.59 177 MET A N 1
ATOM 1376 C CA . MET A 1 177 ? 31.327 13.177 -18.955 1.00 34.59 177 MET A CA 1
ATOM 1377 C C . MET A 1 177 ? 32.278 13.809 -17.945 1.00 34.59 177 MET A C 1
ATOM 1379 O O . MET A 1 177 ? 32.272 15.059 -17.877 1.00 34.59 177 MET A O 1
#

Sequence (177 aa):
MFTGVGRDTVLQLAREWGSTAEITKGKCMVIVGAAICHWFHNNLMYRSAIMTQMLTGCNGVNGGGMNHYVGQEKLAPVDSWATLMSAKDWQGANRLQQGPIWHYINSDQWRYDNNQVMYNKVPHGSKLGNLHSADVIAMSVRNGWMPFYPQYSKNNLDIAKDAIASGASVMMRSEIM